Protein AF-A0A093Z0E6-F1 (afdb_monomer_lite)

Secondary structure (DSSP, 8-state):
-HHHHHHHHHHHHHHHHHHHHHH--S-HHHHHHHHHHHHHHHHHHHHHHTTS--GGGTTT-HHHHHHHHHHHHHHHHHHHHHHHHHHHS-----HHHHHHHHHHHHHHHHHHT-

Foldseek 3Di:
DVVVLVVVVVVVLVVVLVVLCVVCVDDPVVSVVVVVVSVVVVVVVVVVLVVQQDPVDPDPSVSNVVVSVVVVVVVVVCVVVVVVVCVVPPPPCDPVNVVVVVVVVVVVVVVVVD

Sequence (114 aa):
MLCFVASGIWSALPLILAWASKTIDLPAEKRAIAIAMINAVGNLSSVYGSQIWPTKSAPHYTLGWGITAGFLGAGACVAALMPVFIKLVPNKLTKAELALKERGERIVAEASAL

pLDDT: mean 72.59, std 8.09, range [52.78, 85.69]

Structure (mmCIF, N/CA/C/O backbone):
data_AF-A0A093Z0E6-F1
#
_entry.id   AF-A0A093Z0E6-F1
#
loop_
_atom_site.group_PDB
_atom_site.id
_atom_site.type_symbol
_atom_site.label_atom_id
_atom_site.label_alt_id
_atom_site.label_comp_id
_atom_site.label_asym_id
_atom_site.label_entity_id
_atom_site.label_seq_id
_atom_site.pdbx_PDB_ins_code
_atom_site.Cartn_x
_atom_site.Cartn_y
_atom_site.Cartn_z
_atom_site.occupancy
_atom_site.B_iso_or_equiv
_atom_site.auth_seq_id
_atom_site.auth_comp_id
_atom_site.auth_asym_id
_atom_site.auth_atom_id
_atom_site.pdbx_PDB_model_num
ATOM 1 N N . MET A 1 1 ? 2.902 3.934 -25.183 1.00 60.00 1 MET A N 1
ATOM 2 C CA . MET A 1 1 ? 2.868 2.996 -24.034 1.00 60.00 1 MET A CA 1
ATOM 3 C C . MET A 1 1 ? 3.356 3.626 -22.735 1.00 60.00 1 MET A C 1
ATOM 5 O O . MET A 1 1 ? 2.652 3.492 -21.745 1.00 60.00 1 MET A O 1
ATOM 9 N N . LEU A 1 2 ? 4.474 4.367 -22.734 1.00 68.81 2 LEU A N 1
ATOM 10 C CA . LEU A 1 2 ? 4.982 5.088 -21.551 1.00 68.81 2 LEU A CA 1
ATOM 11 C C . LEU A 1 2 ? 3.918 5.930 -20.824 1.00 68.81 2 LEU A C 1
ATOM 13 O O . LEU A 1 2 ? 3.813 5.835 -19.608 1.00 68.81 2 LEU A O 1
ATOM 17 N N . CYS A 1 3 ? 3.080 6.677 -21.553 1.00 74.62 3 CYS A N 1
ATOM 18 C CA . CYS A 1 3 ? 2.055 7.531 -20.941 1.00 74.62 3 CYS A CA 1
ATOM 19 C C . CYS A 1 3 ? 1.003 6.746 -20.141 1.00 74.62 3 CYS A C 1
ATOM 21 O O . CYS A 1 3 ? 0.639 7.175 -19.056 1.00 74.62 3 CYS A O 1
ATOM 23 N N . PHE A 1 4 ? 0.557 5.587 -20.643 1.00 73.44 4 PHE A N 1
ATOM 24 C CA . PHE A 1 4 ? -0.440 4.747 -19.963 1.00 73.44 4 PHE A CA 1
ATOM 25 C C . PHE A 1 4 ? 0.127 4.068 -18.716 1.00 73.44 4 PHE A C 1
ATOM 27 O O . PHE A 1 4 ? -0.556 3.941 -17.702 1.00 73.44 4 PHE A O 1
ATOM 34 N N . VAL A 1 5 ? 1.392 3.646 -18.781 1.00 73.31 5 VAL A N 1
ATOM 35 C CA . VAL A 1 5 ? 2.081 3.041 -17.637 1.00 73.31 5 VAL A CA 1
ATOM 36 C C . VAL A 1 5 ? 2.360 4.102 -16.571 1.00 73.31 5 VAL A C 1
ATOM 38 O O . VAL A 1 5 ? 2.090 3.865 -15.398 1.00 73.31 5 VAL A O 1
ATOM 41 N N . ALA A 1 6 ? 2.797 5.300 -16.971 1.00 75.38 6 ALA A N 1
ATOM 42 C CA . ALA A 1 6 ? 2.988 6.420 -16.056 1.00 75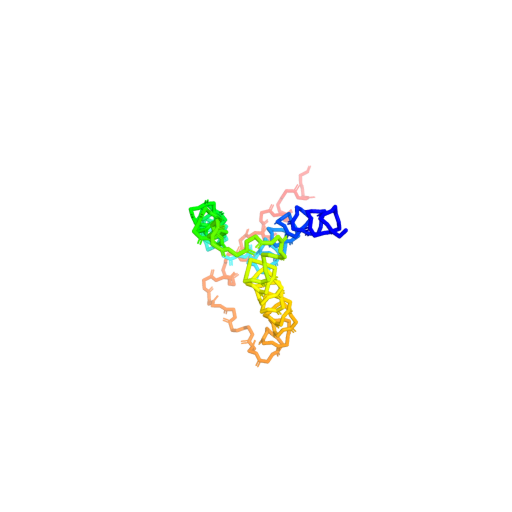.38 6 ALA A CA 1
ATOM 43 C C . ALA A 1 6 ? 1.670 6.827 -15.382 1.00 75.38 6 ALA A C 1
ATOM 45 O O . ALA A 1 6 ? 1.613 6.889 -14.156 1.00 75.38 6 ALA A O 1
ATOM 46 N N . SER A 1 7 ? 0.591 7.034 -16.147 1.00 80.38 7 SER A N 1
ATOM 47 C CA . SER A 1 7 ? -0.710 7.389 -15.570 1.00 80.38 7 SER A CA 1
ATOM 48 C C . SER A 1 7 ? -1.229 6.312 -14.614 1.00 80.38 7 SER A C 1
ATOM 50 O O . SER A 1 7 ? -1.696 6.639 -13.528 1.00 80.38 7 SER A O 1
ATOM 52 N N . GLY A 1 8 ? -1.093 5.029 -14.973 1.00 76.44 8 GLY A N 1
ATOM 53 C CA . GLY A 1 8 ? -1.528 3.915 -14.128 1.00 76.44 8 GLY A CA 1
ATOM 54 C C . GLY A 1 8 ? -0.780 3.842 -12.793 1.00 76.44 8 GLY A C 1
ATOM 55 O O . GLY A 1 8 ? -1.405 3.663 -11.749 1.00 76.44 8 GLY A O 1
ATOM 56 N N . ILE A 1 9 ? 0.541 4.040 -12.806 1.00 75.75 9 ILE A N 1
ATOM 57 C CA . ILE A 1 9 ? 1.366 4.025 -11.588 1.00 75.75 9 ILE A CA 1
ATOM 58 C C . ILE A 1 9 ? 1.006 5.201 -10.670 1.00 75.75 9 ILE A C 1
ATOM 60 O O . ILE A 1 9 ? 0.816 5.009 -9.468 1.00 75.75 9 ILE A O 1
ATOM 64 N N . TRP A 1 10 ? 0.856 6.406 -11.227 1.00 79.44 10 TRP A N 1
ATOM 65 C CA . TRP A 1 10 ? 0.531 7.598 -10.438 1.00 79.44 10 TRP A CA 1
ATOM 66 C C . TRP A 1 10 ? -0.880 7.552 -9.838 1.00 79.44 10 TRP A C 1
ATOM 68 O O . TRP A 1 10 ? -1.084 8.046 -8.731 1.00 79.44 10 TRP A O 1
ATOM 78 N N . SER A 1 11 ? -1.841 6.910 -10.507 1.00 80.44 11 SER A N 1
ATOM 79 C CA . SER A 1 11 ? -3.187 6.699 -9.956 1.00 80.44 11 SER A CA 1
ATOM 80 C C . SER A 1 11 ? -3.255 5.588 -8.899 1.00 80.44 11 SER A C 1
ATOM 82 O O . SER A 1 11 ? -4.131 5.625 -8.035 1.00 80.44 11 SER A O 1
ATOM 84 N N . ALA A 1 12 ? -2.342 4.612 -8.924 1.00 77.75 12 ALA A N 1
ATOM 85 C CA . ALA A 1 12 ? -2.349 3.493 -7.979 1.00 77.75 12 ALA A CA 1
ATOM 86 C C . ALA A 1 12 ? -1.958 3.907 -6.548 1.00 77.75 12 ALA A C 1
ATOM 88 O O . ALA A 1 12 ? -2.496 3.367 -5.581 1.00 77.75 12 ALA A O 1
ATOM 89 N N . LEU A 1 13 ? -1.063 4.888 -6.404 1.00 79.19 13 LEU A N 1
ATOM 90 C CA . LEU A 1 13 ? -0.587 5.401 -5.113 1.00 79.19 13 LEU A CA 1
ATOM 91 C C . LEU A 1 13 ? -1.722 5.910 -4.196 1.00 79.19 13 LEU A C 1
ATOM 93 O O . LEU A 1 13 ? -1.875 5.376 -3.093 1.00 79.19 13 LEU A O 1
ATOM 97 N N . PRO A 1 14 ? -2.555 6.890 -4.610 1.00 82.06 14 PRO A N 1
ATOM 98 C CA . PRO A 1 14 ? -3.657 7.364 -3.774 1.00 82.06 14 PRO A CA 1
ATOM 99 C C . PRO A 1 14 ? -4.728 6.288 -3.560 1.00 82.06 14 PRO A C 1
ATOM 101 O O . PRO A 1 14 ? -5.338 6.241 -2.491 1.00 82.06 14 PRO A O 1
ATOM 104 N N . LEU A 1 15 ? -4.932 5.392 -4.533 1.00 83.31 15 LEU A N 1
ATOM 105 C CA . LEU A 1 15 ? -5.899 4.301 -4.421 1.00 83.31 15 LEU A CA 1
ATOM 106 C C . LEU A 1 15 ? -5.525 3.327 -3.294 1.00 83.31 15 LEU A C 1
ATOM 108 O O . LEU A 1 15 ? -6.379 2.966 -2.484 1.00 83.31 15 LEU A O 1
ATOM 112 N N . ILE A 1 16 ? -4.248 2.946 -3.200 1.00 78.62 16 ILE A N 1
ATOM 113 C CA . ILE A 1 16 ? -3.751 2.058 -2.142 1.00 78.62 16 ILE A CA 1
ATOM 114 C C . ILE A 1 16 ? -3.802 2.727 -0.767 1.00 78.62 16 ILE A C 1
ATOM 116 O O . ILE A 1 16 ? -4.157 2.070 0.209 1.00 78.62 16 ILE A O 1
ATOM 120 N N . LEU A 1 17 ? -3.522 4.030 -0.679 1.00 79.00 17 LEU A N 1
ATOM 121 C CA . LEU A 1 17 ? -3.618 4.780 0.578 1.00 79.00 17 LEU A CA 1
ATOM 122 C C . LEU A 1 17 ? -5.068 4.891 1.069 1.00 79.00 17 LEU A C 1
ATOM 124 O O . LEU A 1 17 ? -5.340 4.692 2.258 1.00 79.00 17 LEU A O 1
ATOM 128 N N . ALA A 1 18 ? -6.008 5.157 0.158 1.00 82.50 18 ALA A N 1
ATOM 129 C CA . ALA A 1 18 ? -7.433 5.185 0.470 1.00 82.50 18 ALA A CA 1
ATOM 130 C C . ALA A 1 18 ? -7.936 3.802 0.912 1.00 82.50 18 ALA A C 1
ATOM 132 O O . ALA A 1 18 ? -8.663 3.684 1.901 1.00 82.50 18 ALA A O 1
ATOM 133 N N . TRP A 1 19 ? -7.504 2.745 0.222 1.00 78.88 19 TRP A N 1
ATOM 134 C CA . TRP A 1 19 ? -7.863 1.370 0.555 1.00 78.88 19 TRP A CA 1
ATOM 135 C C . TRP A 1 19 ? -7.259 0.905 1.892 1.00 78.88 19 TRP A C 1
ATOM 137 O O . TRP A 1 19 ? -7.967 0.312 2.709 1.00 78.88 19 TRP A O 1
ATOM 147 N N . ALA A 1 20 ? -5.995 1.229 2.174 1.00 75.62 20 ALA A N 1
ATOM 148 C CA . ALA A 1 20 ? -5.353 0.930 3.455 1.00 75.62 20 ALA A CA 1
ATOM 149 C C . ALA A 1 20 ? -6.055 1.647 4.621 1.00 75.62 20 ALA A C 1
ATOM 151 O O . ALA A 1 20 ? -6.278 1.048 5.672 1.00 75.62 20 ALA A O 1
ATOM 152 N N . SER A 1 21 ? -6.484 2.896 4.404 1.00 74.12 21 SER A N 1
ATOM 153 C CA . SER A 1 21 ? -7.250 3.665 5.393 1.00 74.12 21 SER A CA 1
ATOM 154 C C . SER A 1 21 ? -8.640 3.080 5.662 1.00 74.12 21 SER A C 1
ATOM 156 O O . SER A 1 21 ? -9.107 3.150 6.791 1.00 74.12 21 SER A O 1
ATOM 158 N N . LYS A 1 22 ? -9.289 2.494 4.645 1.00 73.62 22 LYS A N 1
ATOM 159 C CA . LYS A 1 22 ? -10.581 1.789 4.769 1.00 73.62 22 LYS A CA 1
ATOM 160 C C . LYS A 1 22 ? -10.449 0.418 5.440 1.00 73.62 22 LYS A C 1
ATOM 162 O O . LYS A 1 22 ? -11.375 -0.027 6.104 1.00 73.62 22 LYS A O 1
ATOM 167 N N . THR A 1 23 ? -9.338 -0.276 5.206 1.00 71.75 23 THR A N 1
ATOM 168 C CA . THR A 1 23 ? -9.131 -1.651 5.687 1.00 71.75 23 THR A CA 1
ATOM 169 C C . THR A 1 23 ? -8.698 -1.679 7.153 1.00 71.75 23 THR A C 1
ATOM 171 O O . THR A 1 23 ? -9.023 -2.622 7.869 1.00 71.75 23 THR A O 1
ATOM 174 N N . ILE A 1 24 ? -7.999 -0.639 7.617 1.00 68.75 24 ILE A N 1
ATOM 175 C CA . ILE A 1 24 ? -7.559 -0.494 9.008 1.00 68.75 24 ILE A CA 1
ATOM 176 C C . ILE A 1 24 ? -8.316 0.682 9.627 1.00 68.75 24 ILE A C 1
ATOM 178 O O . ILE A 1 24 ? -7.817 1.806 9.683 1.00 68.75 24 ILE A O 1
ATOM 182 N N . ASP A 1 25 ? -9.552 0.415 10.045 1.00 62.03 25 ASP A N 1
ATOM 183 C CA . ASP A 1 25 ? -10.443 1.433 10.611 1.00 62.03 25 ASP A CA 1
ATOM 184 C C . ASP A 1 25 ? -10.060 1.768 12.070 1.00 62.03 25 ASP A C 1
ATOM 186 O O . ASP A 1 25 ? -10.005 2.936 12.451 1.00 62.03 25 ASP A O 1
ATOM 190 N N . LEU A 1 26 ? -9.660 0.755 12.853 1.00 58.59 26 LEU A N 1
ATOM 191 C CA . LEU A 1 26 ? -9.252 0.839 14.263 1.00 58.59 26 LEU A CA 1
ATOM 192 C C . LEU A 1 26 ? -7.999 -0.022 14.517 1.00 58.59 26 LEU A C 1
ATOM 194 O O . LEU A 1 26 ? -7.857 -1.061 13.873 1.00 58.59 26 LEU A O 1
ATOM 198 N N . PRO A 1 27 ? -7.119 0.295 15.490 1.00 67.38 27 PRO A N 1
ATOM 199 C CA . PRO A 1 27 ? -6.769 1.564 16.133 1.00 67.38 27 PRO A CA 1
ATOM 200 C C . PRO A 1 27 ? -5.971 2.497 15.201 1.00 67.38 27 PRO A C 1
ATOM 202 O O . PRO A 1 27 ? -5.323 2.045 14.250 1.00 67.38 27 PRO A O 1
ATOM 205 N N . ALA A 1 28 ? -5.944 3.797 15.514 1.00 69.75 28 ALA A N 1
ATOM 206 C CA . ALA A 1 28 ? -5.210 4.800 14.736 1.00 69.75 28 ALA A CA 1
ATOM 207 C C . ALA A 1 28 ? -3.702 4.500 14.647 1.00 69.75 28 ALA A C 1
ATOM 209 O O . ALA A 1 28 ? -3.085 4.772 13.615 1.00 69.75 28 ALA A O 1
ATOM 210 N N . GLU A 1 29 ? -3.122 3.881 15.680 1.00 74.12 29 GLU A N 1
ATOM 211 C CA . GLU A 1 29 ? -1.715 3.484 15.702 1.00 74.12 29 GLU A CA 1
ATOM 212 C C . GLU A 1 29 ? -1.415 2.420 14.639 1.00 74.12 29 GLU A C 1
ATOM 214 O O . GLU A 1 29 ? -0.431 2.534 13.906 1.00 74.12 29 GLU A O 1
ATOM 219 N N . LYS A 1 30 ? -2.290 1.415 14.479 1.00 70.94 30 LYS A N 1
ATOM 220 C CA . LYS A 1 30 ? -2.111 0.373 13.452 1.00 70.94 30 LYS A CA 1
ATOM 221 C C . LYS A 1 30 ? -2.224 0.956 12.048 1.00 70.94 30 LYS A C 1
ATOM 223 O O . LYS A 1 30 ? -1.432 0.600 11.174 1.00 70.94 30 LYS A O 1
ATOM 228 N N . ARG A 1 31 ? -3.162 1.886 11.837 1.00 80.06 31 ARG A N 1
ATOM 229 C CA . ARG A 1 31 ? -3.309 2.588 10.556 1.00 80.06 31 ARG A CA 1
ATOM 230 C C . ARG A 1 31 ? -2.072 3.426 10.237 1.00 80.06 31 ARG A C 1
ATOM 232 O O . ARG A 1 31 ? -1.578 3.369 9.114 1.00 80.06 31 ARG A O 1
ATOM 239 N N . ALA A 1 32 ? -1.546 4.163 11.215 1.00 80.12 32 ALA A N 1
ATOM 240 C CA . ALA A 1 32 ? -0.346 4.978 11.041 1.00 80.12 32 ALA A CA 1
ATOM 241 C C . ALA A 1 32 ? 0.872 4.124 10.658 1.00 80.12 32 ALA A C 1
ATOM 243 O O . ALA A 1 32 ? 1.573 4.459 9.703 1.00 80.12 32 ALA A O 1
ATOM 244 N N . ILE A 1 33 ? 1.081 2.988 11.333 1.00 82.44 33 ILE A N 1
ATOM 245 C CA . ILE A 1 33 ? 2.176 2.056 11.019 1.00 82.44 33 ILE A CA 1
ATOM 246 C C . ILE A 1 33 ? 2.017 1.485 9.603 1.00 82.44 33 ILE A C 1
ATOM 248 O O . ILE A 1 33 ? 2.985 1.448 8.844 1.00 82.44 33 ILE A O 1
ATOM 252 N N . ALA A 1 34 ? 0.805 1.093 9.207 1.00 81.75 34 ALA A N 1
ATOM 253 C CA . ALA A 1 34 ? 0.553 0.590 7.858 1.00 81.75 34 ALA A CA 1
ATOM 254 C C . ALA A 1 34 ? 0.831 1.648 6.776 1.00 81.75 34 ALA A C 1
ATOM 256 O O . ALA A 1 34 ? 1.488 1.354 5.777 1.00 81.75 34 ALA A O 1
ATOM 257 N N . ILE A 1 35 ? 0.397 2.894 6.988 1.00 83.56 35 ILE A N 1
ATOM 258 C CA . ILE A 1 35 ? 0.673 4.004 6.065 1.00 83.56 35 ILE A CA 1
ATOM 259 C C . ILE A 1 35 ? 2.176 4.310 6.010 1.00 83.56 35 ILE A C 1
ATOM 261 O O . ILE A 1 35 ? 2.710 4.549 4.924 1.00 83.56 35 ILE A O 1
ATOM 265 N N . ALA A 1 36 ? 2.881 4.268 7.143 1.00 85.12 36 ALA A N 1
ATOM 266 C CA . ALA A 1 36 ? 4.330 4.450 7.186 1.00 85.12 36 ALA A CA 1
ATOM 267 C C . ALA A 1 36 ? 5.064 3.364 6.381 1.00 85.12 36 ALA A C 1
ATOM 269 O O . ALA A 1 36 ? 5.951 3.684 5.592 1.00 85.12 36 ALA A O 1
ATOM 270 N N .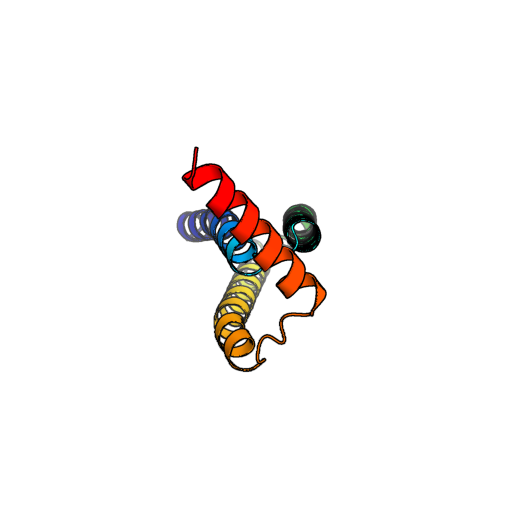 MET A 1 37 ? 4.643 2.100 6.500 1.00 84.25 37 MET A N 1
ATOM 271 C CA . MET A 1 37 ? 5.194 0.987 5.717 1.00 84.25 37 MET A CA 1
ATOM 272 C C . MET A 1 37 ? 4.963 1.169 4.211 1.00 84.25 37 MET A C 1
ATOM 274 O O . MET A 1 37 ? 5.889 0.975 3.424 1.00 84.25 37 MET A O 1
ATOM 278 N N . ILE A 1 38 ? 3.764 1.601 3.800 1.00 83.88 38 ILE A N 1
ATOM 279 C CA . ILE A 1 38 ? 3.458 1.895 2.388 1.00 83.88 38 ILE A CA 1
ATOM 280 C C . ILE A 1 38 ? 4.390 2.992 1.855 1.00 83.88 38 ILE A C 1
ATOM 282 O O . ILE A 1 38 ? 4.962 2.850 0.774 1.00 83.88 38 ILE A O 1
ATOM 286 N N . ASN A 1 39 ? 4.595 4.060 2.629 1.00 85.69 39 ASN A N 1
ATOM 287 C CA . ASN A 1 39 ? 5.498 5.145 2.246 1.00 85.69 39 ASN A CA 1
ATOM 288 C C . ASN A 1 39 ? 6.968 4.701 2.202 1.00 85.69 39 ASN A C 1
ATOM 290 O O . ASN A 1 39 ? 7.704 5.119 1.308 1.00 85.69 39 ASN A O 1
ATOM 294 N N . ALA A 1 40 ? 7.404 3.836 3.120 1.00 85.62 40 ALA A N 1
ATOM 295 C CA . ALA A 1 40 ? 8.760 3.291 3.117 1.00 85.62 40 ALA A CA 1
ATOM 296 C C . ALA A 1 40 ? 9.036 2.474 1.843 1.00 85.62 40 ALA A C 1
ATOM 298 O O . ALA A 1 40 ? 10.048 2.694 1.176 1.00 85.62 40 ALA A O 1
ATOM 299 N N . VAL A 1 41 ? 8.105 1.597 1.450 1.00 82.62 41 VAL A N 1
ATOM 300 C CA . VAL A 1 41 ? 8.203 0.824 0.198 1.00 82.62 41 VAL A CA 1
ATOM 301 C C . VAL A 1 41 ? 8.165 1.744 -1.027 1.00 82.62 41 VAL A C 1
ATOM 303 O O . VAL A 1 41 ? 8.943 1.550 -1.963 1.00 82.62 41 VAL A O 1
ATOM 306 N N . GLY A 1 42 ? 7.324 2.783 -1.005 1.00 80.06 42 GLY A N 1
ATOM 307 C CA . GLY A 1 42 ? 7.260 3.789 -2.069 1.00 80.06 42 GLY A CA 1
ATOM 308 C C . GLY A 1 42 ? 8.599 4.494 -2.303 1.00 80.06 42 GLY A C 1
ATOM 309 O O . GLY A 1 42 ? 9.051 4.599 -3.442 1.00 80.06 42 GLY A O 1
ATOM 310 N N . ASN A 1 43 ? 9.287 4.897 -1.232 1.00 82.62 43 ASN A N 1
ATOM 311 C CA . ASN A 1 43 ? 10.613 5.513 -1.339 1.00 82.62 43 ASN A CA 1
ATOM 312 C C . ASN A 1 43 ? 11.695 4.508 -1.777 1.00 82.62 43 ASN A C 1
ATOM 314 O O . ASN A 1 43 ? 12.592 4.860 -2.545 1.00 82.62 43 ASN A O 1
ATOM 318 N N . LEU A 1 44 ? 11.590 3.240 -1.366 1.00 78.25 44 LEU A N 1
ATOM 319 C CA . LEU A 1 44 ? 12.532 2.183 -1.753 1.00 78.25 44 LEU A CA 1
ATOM 320 C C . LEU A 1 44 ? 12.489 1.877 -3.262 1.00 78.25 44 LEU A C 1
ATOM 322 O O . LEU A 1 44 ? 13.524 1.584 -3.869 1.00 78.25 44 LEU A O 1
ATOM 326 N N . SER A 1 45 ? 11.320 2.033 -3.895 1.00 75.69 45 SER A N 1
ATOM 327 C CA . SER A 1 45 ? 11.166 1.922 -5.352 1.00 75.69 45 SER A CA 1
ATOM 328 C C . SER A 1 45 ? 12.041 2.919 -6.119 1.00 75.69 45 SER A C 1
ATOM 330 O O . SER A 1 45 ? 12.500 2.606 -7.218 1.00 75.69 45 SER A O 1
ATOM 332 N N . SER A 1 46 ? 12.295 4.107 -5.559 1.00 73.31 46 SER A N 1
ATOM 333 C CA . SER A 1 46 ? 13.116 5.129 -6.219 1.00 73.31 46 SER A CA 1
ATOM 334 C C . SER A 1 46 ? 14.587 4.717 -6.319 1.00 73.31 46 SER A C 1
ATOM 336 O O . SER A 1 46 ? 15.266 5.092 -7.273 1.00 73.31 46 SER A O 1
ATOM 338 N N . VAL A 1 47 ? 15.080 3.920 -5.366 1.00 76.31 47 VAL A N 1
ATOM 339 C CA . VAL A 1 47 ? 16.460 3.410 -5.363 1.00 76.31 47 VAL A CA 1
ATOM 340 C C . VAL A 1 47 ? 16.618 2.316 -6.422 1.00 76.31 47 VAL A C 1
ATOM 342 O O . VAL A 1 47 ? 17.529 2.369 -7.252 1.00 76.31 47 VAL A O 1
ATOM 345 N N . TYR A 1 48 ? 15.677 1.368 -6.453 1.00 68.25 48 TYR A N 1
ATOM 346 C CA . TYR A 1 48 ? 15.669 0.259 -7.412 1.00 68.25 48 TYR A CA 1
ATOM 347 C C . TYR A 1 48 ? 15.458 0.709 -8.861 1.00 68.25 48 TYR A C 1
ATOM 349 O O . TYR A 1 48 ? 16.004 0.087 -9.773 1.00 68.25 48 TYR A O 1
ATOM 357 N N . GLY A 1 49 ? 14.733 1.809 -9.089 1.00 68.38 49 GLY A N 1
ATOM 358 C CA . GLY A 1 49 ? 14.474 2.338 -10.430 1.00 68.38 49 GLY A CA 1
ATOM 359 C C . GLY A 1 49 ? 15.746 2.589 -11.247 1.00 68.38 49 GLY A C 1
ATOM 360 O O . GLY A 1 49 ? 15.754 2.341 -12.448 1.00 68.38 49 GLY A O 1
ATOM 361 N N . SER A 1 50 ? 16.841 2.997 -10.598 1.00 67.81 50 SER A N 1
ATOM 362 C CA . SER A 1 50 ? 18.128 3.263 -11.261 1.00 67.81 50 SER A CA 1
ATOM 363 C C . SER A 1 50 ? 18.884 2.001 -11.707 1.00 67.81 50 SER A C 1
ATOM 365 O O . SER A 1 50 ? 19.628 2.043 -12.682 1.00 67.81 50 SER A O 1
ATOM 367 N N . GLN A 1 51 ? 18.671 0.867 -11.033 1.00 66.00 51 GLN A N 1
ATOM 368 C CA . GLN A 1 51 ? 19.361 -0.405 -11.299 1.00 66.00 51 GLN A CA 1
ATOM 369 C C . GLN A 1 51 ? 18.649 -1.245 -12.376 1.00 66.00 51 GLN A C 1
ATOM 371 O O . GLN A 1 51 ? 19.246 -2.137 -12.974 1.00 66.00 51 GLN A O 1
ATOM 376 N N . ILE A 1 52 ? 17.369 -0.960 -12.634 1.00 64.81 52 ILE A N 1
ATOM 377 C CA . ILE A 1 52 ? 16.500 -1.744 -13.527 1.00 64.81 52 ILE A CA 1
ATOM 378 C C . ILE A 1 52 ? 16.764 -1.463 -15.022 1.00 64.81 52 ILE A C 1
ATOM 380 O O . ILE A 1 52 ? 16.383 -2.271 -15.872 1.00 64.81 52 ILE A O 1
ATOM 384 N N . TRP A 1 53 ? 17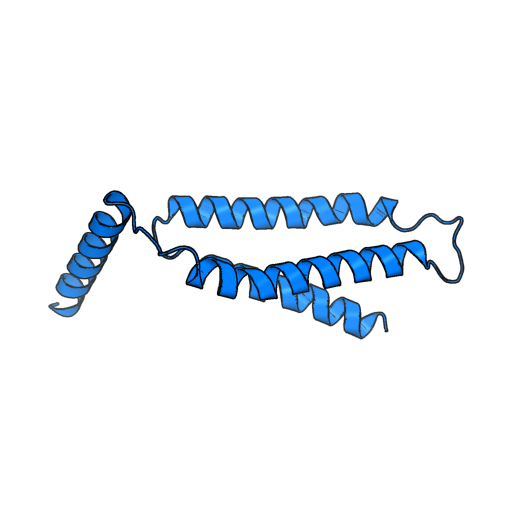.463 -0.372 -15.365 1.00 62.91 53 TRP A N 1
ATOM 385 C CA . TRP A 1 53 ? 17.738 0.031 -16.755 1.00 62.91 53 TRP A CA 1
ATOM 386 C C . TRP A 1 53 ? 19.233 -0.030 -17.114 1.00 62.91 53 TRP A C 1
ATOM 388 O O . TRP A 1 53 ? 19.860 1.008 -17.326 1.00 62.91 53 TRP A O 1
ATOM 398 N N . PRO A 1 54 ? 19.845 -1.224 -17.222 1.00 62.91 54 PRO A N 1
ATOM 399 C CA . PRO A 1 54 ? 21.231 -1.324 -17.656 1.00 62.91 54 PRO A CA 1
ATOM 400 C C . PRO A 1 54 ? 21.377 -0.861 -19.114 1.00 62.91 54 PRO A C 1
ATOM 402 O O . PRO A 1 54 ? 20.725 -1.390 -20.020 1.00 62.91 54 PRO A O 1
ATOM 405 N N . THR A 1 55 ? 22.308 0.068 -19.358 1.00 59.56 55 THR A N 1
ATOM 406 C CA . THR A 1 55 ? 22.640 0.647 -20.679 1.00 59.56 55 THR A CA 1
ATOM 407 C C . THR A 1 55 ? 23.015 -0.411 -21.728 1.00 59.56 55 THR A C 1
ATOM 409 O O . THR A 1 55 ? 22.928 -0.167 -22.927 1.00 59.56 55 THR A O 1
ATOM 412 N N . LYS A 1 56 ? 23.378 -1.623 -21.282 1.00 59.28 56 LYS A N 1
ATOM 413 C CA . LYS A 1 56 ? 23.673 -2.795 -22.123 1.00 59.28 56 LYS A CA 1
ATOM 414 C C . LYS A 1 56 ? 22.473 -3.341 -22.917 1.00 59.28 56 LYS A C 1
ATOM 416 O O . LYS A 1 56 ? 22.694 -4.147 -23.811 1.00 59.28 56 LYS A O 1
ATOM 421 N N . SER A 1 57 ? 21.236 -2.943 -22.596 1.00 54.84 57 SER A N 1
ATOM 422 C CA . SER A 1 57 ? 19.999 -3.516 -23.174 1.00 54.84 57 SER A CA 1
ATOM 423 C C . SER A 1 57 ? 19.256 -2.578 -24.143 1.00 54.84 57 SER A C 1
ATOM 425 O O . SER A 1 57 ? 18.074 -2.786 -24.436 1.00 54.84 57 SER A O 1
ATOM 427 N N . ALA A 1 58 ? 19.920 -1.530 -24.634 1.00 52.78 58 ALA A N 1
ATOM 428 C CA . ALA A 1 58 ? 19.371 -0.656 -25.669 1.00 52.78 58 ALA A CA 1
ATOM 429 C C . ALA A 1 58 ? 19.192 -1.427 -27.000 1.00 52.78 58 ALA A C 1
ATOM 431 O O . ALA A 1 58 ? 20.043 -2.257 -27.322 1.00 52.78 58 ALA A O 1
ATOM 432 N N . PRO A 1 59 ? 18.123 -1.188 -27.793 1.00 59.41 59 PRO A N 1
ATOM 433 C CA . PRO A 1 59 ? 17.123 -0.115 -27.686 1.00 59.41 59 PRO A CA 1
ATOM 434 C C . PRO A 1 59 ? 15.770 -0.541 -27.081 1.00 59.41 59 PRO A C 1
ATOM 436 O O . PRO A 1 59 ? 14.923 0.311 -26.831 1.00 59.41 59 PRO A O 1
ATOM 439 N N . HIS A 1 60 ? 15.544 -1.837 -26.839 1.00 61.44 60 HIS A N 1
ATOM 440 C CA . HIS A 1 60 ? 14.227 -2.346 -26.431 1.00 61.44 60 HIS A CA 1
ATOM 441 C C . HIS A 1 60 ? 14.030 -2.444 -24.911 1.00 61.44 60 HIS A C 1
ATOM 443 O O . HIS A 1 60 ? 12.886 -2.557 -24.475 1.00 61.44 60 HIS A O 1
ATOM 449 N N . TYR A 1 61 ? 15.103 -2.390 -24.106 1.00 63.78 61 TYR A N 1
ATOM 450 C CA . TYR A 1 61 ? 15.054 -2.398 -22.635 1.00 63.78 61 TYR A CA 1
ATOM 451 C C . TYR A 1 61 ? 14.027 -3.393 -22.044 1.00 63.78 61 TYR A C 1
ATOM 453 O O . TYR A 1 61 ? 13.282 -3.087 -21.112 1.00 63.78 61 TYR A O 1
ATOM 461 N N . THR A 1 62 ? 13.965 -4.599 -22.611 1.00 63.50 62 THR A N 1
ATOM 462 C CA . THR A 1 62 ? 12.941 -5.617 -22.315 1.00 63.50 62 THR A CA 1
ATOM 463 C C . THR A 1 62 ? 12.930 -6.036 -20.848 1.00 63.50 62 THR A C 1
ATOM 465 O O . THR A 1 62 ? 11.867 -6.314 -20.299 1.00 63.50 62 THR A O 1
ATOM 468 N N . LEU A 1 63 ? 14.094 -6.012 -20.191 1.00 66.44 63 LEU A N 1
ATOM 469 C CA . LEU A 1 63 ? 14.232 -6.314 -18.768 1.00 66.44 63 LEU A CA 1
ATOM 470 C C . LEU A 1 63 ? 13.472 -5.307 -17.887 1.00 66.44 63 LEU A C 1
ATOM 472 O O . LEU A 1 63 ? 12.737 -5.708 -16.989 1.00 66.44 63 LEU A O 1
ATOM 476 N N . GLY A 1 64 ? 13.588 -4.007 -18.178 1.00 68.38 64 GLY A N 1
ATOM 477 C CA . GLY A 1 64 ? 12.933 -2.954 -17.397 1.00 68.38 64 GLY A CA 1
ATOM 478 C C . GLY A 1 64 ? 11.413 -2.977 -17.546 1.00 68.38 64 GLY A C 1
ATOM 479 O O . GLY A 1 64 ? 10.675 -2.895 -16.559 1.00 68.38 64 GLY A O 1
ATOM 480 N N . TRP A 1 65 ? 10.935 -3.193 -18.772 1.00 69.56 65 TRP A N 1
ATOM 481 C CA . TRP A 1 65 ? 9.509 -3.364 -19.050 1.00 69.56 65 TRP A CA 1
ATOM 482 C C . TRP A 1 65 ? 8.939 -4.653 -18.446 1.00 69.56 65 TRP A C 1
ATOM 484 O O . TRP A 1 65 ? 7.837 -4.624 -17.899 1.00 69.56 65 TRP A O 1
ATOM 494 N N . GLY A 1 66 ? 9.694 -5.755 -18.473 1.00 72.94 66 GLY A N 1
ATOM 495 C CA . GLY A 1 66 ? 9.301 -7.031 -17.870 1.00 72.94 66 GLY A CA 1
ATOM 496 C C . GLY A 1 66 ? 9.202 -6.969 -16.346 1.00 72.94 66 GLY A C 1
ATOM 497 O O . GLY A 1 66 ? 8.221 -7.445 -15.779 1.00 72.94 66 GLY A O 1
ATOM 498 N N . ILE A 1 67 ? 10.159 -6.320 -15.677 1.00 72.12 67 ILE A N 1
ATOM 499 C CA . ILE A 1 67 ? 10.127 -6.126 -14.218 1.00 72.12 67 ILE A CA 1
ATOM 500 C C . ILE A 1 67 ? 8.952 -5.226 -13.825 1.00 72.12 67 ILE A C 1
ATOM 502 O O . ILE A 1 67 ? 8.225 -5.544 -12.887 1.00 72.12 67 ILE A O 1
ATOM 506 N N . THR A 1 68 ? 8.709 -4.148 -14.575 1.00 74.69 68 THR A N 1
ATOM 507 C CA . THR A 1 68 ? 7.574 -3.246 -14.318 1.00 74.69 68 THR A CA 1
ATOM 508 C C . THR A 1 68 ? 6.234 -3.967 -14.496 1.00 74.69 68 THR A C 1
ATOM 510 O O . THR A 1 68 ? 5.355 -3.856 -13.642 1.00 74.69 68 THR A O 1
ATOM 513 N N . ALA A 1 69 ? 6.082 -4.756 -15.566 1.00 75.19 69 ALA A N 1
ATOM 514 C CA . ALA A 1 69 ? 4.887 -5.566 -15.800 1.00 75.19 69 ALA A CA 1
ATOM 515 C C . ALA A 1 69 ? 4.715 -6.674 -14.746 1.00 75.19 69 ALA A C 1
ATOM 517 O O . ALA A 1 69 ? 3.596 -6.927 -14.307 1.00 75.19 69 ALA A O 1
ATOM 518 N N . GLY A 1 70 ? 5.811 -7.294 -14.297 1.00 78.62 70 GLY A N 1
ATOM 519 C CA . GLY A 1 70 ? 5.812 -8.296 -13.232 1.00 78.62 70 GLY A CA 1
ATOM 520 C C . GLY A 1 70 ? 5.400 -7.720 -11.878 1.00 78.62 70 GLY A C 1
ATOM 521 O O . GLY A 1 70 ? 4.556 -8.303 -11.205 1.00 78.62 70 GLY A O 1
ATOM 522 N N . PHE A 1 71 ? 5.917 -6.547 -11.503 1.00 76.44 71 PHE A N 1
ATOM 523 C CA . PHE A 1 71 ? 5.509 -5.847 -10.280 1.00 76.44 71 PHE A CA 1
ATOM 524 C C . PHE A 1 71 ? 4.052 -5.383 -10.337 1.00 76.44 71 PHE A C 1
ATOM 526 O O . PHE A 1 71 ? 3.321 -5.548 -9.360 1.00 76.44 71 PHE A O 1
ATOM 533 N N . LEU A 1 72 ? 3.608 -4.851 -11.480 1.00 76.19 72 LEU A N 1
ATOM 534 C CA . LEU A 1 72 ? 2.214 -4.451 -11.673 1.00 76.19 72 LEU A CA 1
ATOM 535 C C . LEU A 1 72 ? 1.276 -5.666 -11.613 1.00 76.19 72 LEU A C 1
ATOM 537 O O . LEU A 1 72 ? 0.243 -5.613 -10.951 1.00 76.19 72 LEU A O 1
ATOM 541 N N . GLY A 1 73 ? 1.656 -6.770 -12.259 1.00 77.69 73 GLY A N 1
ATOM 542 C CA . GLY A 1 73 ? 0.906 -8.024 -12.254 1.00 77.69 73 GLY A CA 1
ATOM 543 C C . GLY A 1 73 ? 0.842 -8.658 -10.867 1.00 77.69 73 GLY A C 1
ATOM 544 O O . GLY A 1 73 ? -0.238 -9.010 -10.404 1.00 77.69 73 GLY A O 1
ATOM 545 N N . ALA A 1 74 ? 1.969 -8.732 -10.156 1.00 78.00 74 ALA A N 1
ATOM 546 C CA . ALA A 1 74 ? 2.009 -9.214 -8.779 1.00 78.00 74 ALA A CA 1
ATOM 547 C C . ALA A 1 74 ? 1.164 -8.328 -7.848 1.00 78.00 74 ALA A C 1
ATOM 549 O O . ALA A 1 74 ? 0.383 -8.850 -7.054 1.00 78.00 74 ALA A O 1
ATOM 550 N N . GLY A 1 75 ? 1.252 -7.002 -7.994 1.00 75.38 75 GLY A N 1
ATOM 551 C CA . GLY A 1 75 ? 0.418 -6.049 -7.262 1.00 75.38 75 GLY A CA 1
ATOM 552 C C . GLY A 1 75 ? -1.076 -6.234 -7.542 1.00 75.38 75 GLY A C 1
ATOM 553 O O . GLY A 1 75 ? -1.873 -6.258 -6.606 1.00 75.38 75 GLY A O 1
ATOM 554 N N . ALA A 1 76 ? -1.458 -6.445 -8.804 1.00 77.50 76 ALA A N 1
ATOM 555 C CA . ALA A 1 76 ? -2.840 -6.721 -9.194 1.00 77.50 76 ALA A CA 1
ATOM 556 C C . ALA A 1 76 ? -3.352 -8.052 -8.618 1.00 77.50 76 ALA A C 1
ATOM 558 O O . ALA A 1 76 ? -4.465 -8.106 -8.095 1.00 77.50 76 ALA A O 1
ATOM 559 N N . CYS A 1 77 ? -2.533 -9.108 -8.639 1.00 77.94 77 CYS A N 1
ATOM 560 C CA . CYS A 1 77 ? -2.869 -10.394 -8.026 1.00 77.94 77 CYS A CA 1
ATOM 561 C C . CYS A 1 77 ? -3.063 -10.264 -6.513 1.00 77.94 77 CYS A C 1
ATOM 563 O O . CYS A 1 77 ? -4.045 -10.761 -5.970 1.00 77.94 77 CYS A O 1
ATOM 565 N N . VAL A 1 78 ? -2.163 -9.558 -5.828 1.00 76.69 78 VAL A N 1
ATOM 566 C CA . VAL A 1 78 ? -2.264 -9.314 -4.384 1.00 76.69 78 VAL A CA 1
ATOM 567 C C . VAL A 1 78 ? -3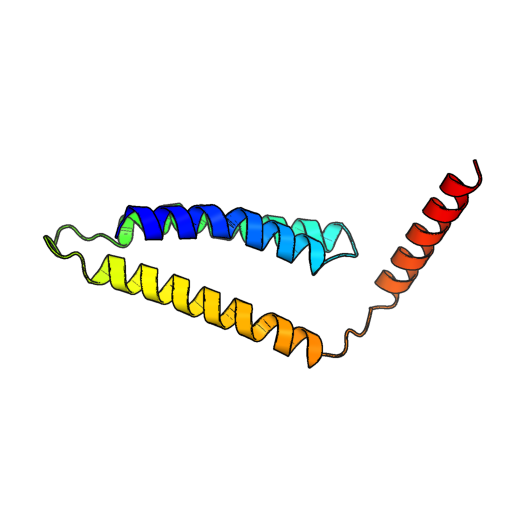.513 -8.487 -4.050 1.00 76.69 78 VAL A C 1
ATOM 569 O O . VAL A 1 78 ? -4.240 -8.832 -3.117 1.00 76.69 78 VAL A O 1
ATOM 572 N N . ALA A 1 79 ? -3.820 -7.456 -4.842 1.00 74.06 79 ALA A N 1
ATOM 573 C CA . ALA A 1 79 ? -5.032 -6.653 -4.690 1.00 74.06 79 ALA A CA 1
ATOM 574 C C . ALA A 1 79 ? -6.318 -7.459 -4.941 1.00 74.06 79 ALA A C 1
ATOM 576 O O . ALA A 1 79 ? -7.317 -7.229 -4.265 1.00 74.06 79 ALA A O 1
ATOM 577 N N . ALA A 1 80 ? -6.302 -8.421 -5.868 1.00 75.38 80 ALA A N 1
ATOM 578 C CA . ALA A 1 80 ? -7.431 -9.314 -6.128 1.00 75.38 80 ALA A CA 1
ATOM 579 C C . ALA A 1 80 ? -7.598 -10.389 -5.040 1.00 75.38 80 ALA A C 1
ATOM 581 O O . ALA A 1 80 ? -8.722 -10.753 -4.689 1.00 75.38 80 ALA A O 1
ATOM 582 N N . LEU A 1 81 ? -6.492 -10.879 -4.474 1.00 71.88 81 LEU A N 1
ATOM 583 C CA . LEU A 1 81 ? -6.497 -11.906 -3.433 1.00 71.88 81 LEU A CA 1
ATOM 584 C C . LEU A 1 81 ? -6.880 -11.348 -2.059 1.00 71.88 81 LEU A C 1
ATOM 586 O O . LEU A 1 81 ? -7.561 -12.035 -1.301 1.00 71.88 81 LEU A O 1
ATOM 590 N N . MET A 1 82 ? -6.509 -10.109 -1.728 1.00 68.88 82 MET A N 1
ATOM 591 C CA . MET A 1 82 ? -6.811 -9.511 -0.421 1.00 68.88 82 MET A CA 1
ATOM 592 C C . MET A 1 82 ? -8.303 -9.434 -0.042 1.00 68.88 82 MET A C 1
ATOM 594 O O . MET A 1 82 ? -8.627 -9.829 1.077 1.00 68.88 82 MET A O 1
ATOM 598 N N . PRO A 1 83 ? -9.250 -9.010 -0.902 1.00 67.81 83 PRO A N 1
ATOM 599 C CA . PRO A 1 83 ? -10.673 -9.020 -0.555 1.00 67.81 83 PRO A CA 1
ATOM 600 C C . PRO A 1 83 ? -11.227 -10.441 -0.373 1.00 67.81 83 PRO A C 1
ATOM 602 O O . PRO A 1 83 ? -12.179 -10.631 0.384 1.00 67.81 83 PRO A O 1
ATOM 605 N N . VAL A 1 84 ? -10.630 -11.445 -1.024 1.00 65.56 84 VAL A N 1
ATOM 606 C CA . VAL A 1 84 ? -10.967 -12.862 -0.816 1.00 65.56 84 VAL A CA 1
ATOM 607 C C . VAL A 1 84 ? -10.410 -13.345 0.525 1.00 65.56 84 VAL A C 1
ATOM 609 O O . VAL A 1 84 ? -11.125 -13.979 1.296 1.00 65.56 84 VAL A O 1
ATOM 612 N N . PHE A 1 85 ? -9.174 -12.969 0.855 1.00 64.75 85 PHE A N 1
ATOM 613 C CA . PHE A 1 85 ? -8.519 -13.321 2.115 1.00 64.75 85 PHE A CA 1
ATOM 614 C C . PHE A 1 85 ? -9.216 -12.700 3.334 1.00 64.75 85 PHE A C 1
ATOM 6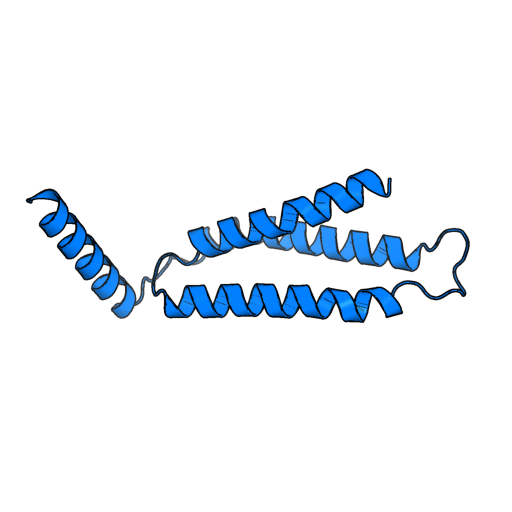16 O O . PHE A 1 85 ?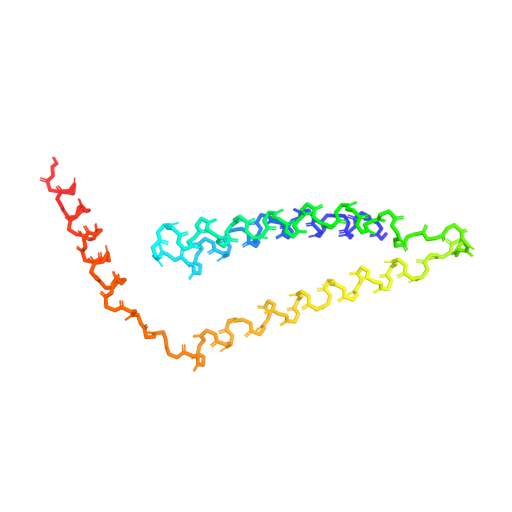 -9.428 -13.382 4.331 1.00 64.75 85 PHE A O 1
ATOM 623 N N . ILE A 1 86 ? -9.649 -11.440 3.236 1.00 64.19 86 ILE A N 1
ATOM 624 C CA . ILE A 1 86 ? -10.398 -10.741 4.295 1.00 64.19 86 ILE A CA 1
ATOM 625 C C . ILE A 1 86 ? -11.790 -11.362 4.505 1.00 64.19 86 ILE A C 1
ATOM 627 O O . ILE A 1 86 ? -12.297 -11.362 5.622 1.00 64.19 86 ILE A O 1
ATOM 631 N N . LYS A 1 87 ? -12.409 -11.924 3.458 1.00 62.31 87 LYS A N 1
ATOM 632 C CA . LYS A 1 87 ? -13.671 -12.676 3.589 1.00 62.31 87 LYS A CA 1
ATOM 633 C C . LYS A 1 87 ? -13.475 -14.075 4.181 1.00 62.31 87 LYS A C 1
ATOM 635 O O . LYS A 1 87 ? -14.385 -14.578 4.832 1.00 62.31 87 LYS A O 1
ATOM 640 N N . LEU A 1 88 ? -12.322 -14.702 3.942 1.00 60.28 88 LEU A N 1
ATOM 641 C CA . LEU A 1 88 ? -12.000 -16.050 4.423 1.00 60.28 88 LEU A CA 1
ATOM 642 C C . LEU A 1 88 ? -11.471 -16.069 5.859 1.00 60.28 88 LEU A C 1
ATOM 644 O O . LEU A 1 88 ? -11.704 -17.039 6.577 1.00 60.28 88 LEU A O 1
ATOM 648 N N . VAL A 1 89 ? -10.774 -15.018 6.291 1.00 63.38 89 VAL A N 1
ATOM 649 C CA . VAL A 1 89 ? -10.338 -14.864 7.679 1.00 63.38 89 VAL A CA 1
ATOM 650 C C . VAL A 1 89 ? -11.453 -14.140 8.433 1.00 63.38 89 VAL A C 1
ATOM 652 O O . VAL A 1 89 ? -11.599 -12.929 8.266 1.00 63.38 89 VAL A O 1
ATOM 655 N N . PRO A 1 90 ? -12.262 -14.833 9.260 1.00 58.06 90 PRO A N 1
ATOM 656 C CA . PRO A 1 90 ? -13.258 -14.158 10.074 1.00 58.06 90 PRO A CA 1
ATOM 657 C C . PRO A 1 90 ? -12.527 -13.157 10.961 1.00 58.06 90 PRO A C 1
ATOM 659 O O . PRO A 1 90 ? -11.675 -13.536 11.768 1.00 58.06 90 PRO A O 1
ATOM 662 N N . ASN A 1 91 ? -12.841 -11.878 10.763 1.00 57.88 91 ASN A N 1
ATOM 663 C CA . ASN A 1 91 ? -12.305 -10.766 11.527 1.00 57.88 91 ASN A CA 1
ATOM 664 C C . ASN A 1 91 ? -12.656 -10.979 13.005 1.00 57.88 91 ASN A C 1
ATOM 666 O O . ASN A 1 91 ? -13.727 -10.588 13.473 1.00 57.88 91 ASN A O 1
ATOM 670 N N . LYS A 1 92 ? -11.781 -11.663 13.749 1.00 55.28 92 LYS A N 1
ATOM 671 C CA . LYS A 1 92 ? -11.862 -11.721 15.204 1.00 55.28 92 LYS A CA 1
ATOM 672 C C . LYS A 1 92 ? -11.385 -10.372 15.700 1.00 55.28 92 LYS A C 1
ATOM 674 O O . LYS A 1 92 ? -10.212 -10.195 16.024 1.00 55.28 92 LYS A O 1
ATOM 679 N N . LEU A 1 93 ? -12.315 -9.421 15.705 1.00 57.12 93 LEU A N 1
ATOM 680 C CA . LEU A 1 93 ? -12.101 -8.107 16.274 1.00 57.12 93 LEU A CA 1
ATOM 681 C C . LEU A 1 93 ? -11.580 -8.322 17.697 1.00 57.12 93 LEU A C 1
ATOM 683 O O . LEU A 1 93 ? -12.235 -8.941 18.539 1.00 57.12 93 LEU A O 1
ATOM 687 N N . THR A 1 94 ? -10.332 -7.927 17.926 1.00 65.50 94 THR A N 1
ATOM 688 C CA . THR A 1 94 ? -9.684 -8.144 19.220 1.00 65.50 94 THR A CA 1
ATOM 689 C C . THR A 1 94 ? -10.459 -7.344 20.266 1.00 65.50 94 THR A C 1
ATOM 691 O O . THR A 1 94 ? -10.946 -6.261 19.960 1.00 65.50 94 THR A O 1
ATOM 694 N N . LYS A 1 95 ? -10.582 -7.834 21.509 1.00 61.16 95 LYS A N 1
ATOM 695 C CA . LYS A 1 95 ? -11.342 -7.143 22.576 1.00 61.16 95 LYS A CA 1
ATOM 696 C C . LYS A 1 95 ? -10.958 -5.659 22.736 1.00 61.16 95 LYS A C 1
ATOM 698 O O . LYS A 1 95 ? -11.814 -4.834 23.025 1.00 61.16 95 LYS A O 1
ATOM 703 N N . ALA A 1 96 ? -9.689 -5.325 22.484 1.00 62.78 96 ALA A N 1
ATOM 704 C CA . ALA A 1 96 ? -9.184 -3.953 22.465 1.00 62.78 96 ALA A CA 1
ATOM 705 C C . ALA A 1 96 ? -9.818 -3.072 21.368 1.00 62.78 96 ALA A C 1
ATOM 707 O O . ALA A 1 96 ? -10.054 -1.892 21.594 1.00 62.78 96 ALA A O 1
ATOM 708 N N . GLU A 1 97 ? -10.135 -3.628 20.198 1.00 66.94 97 GLU A N 1
ATOM 709 C CA . GLU A 1 97 ? -10.777 -2.886 19.105 1.00 66.94 97 GLU A CA 1
ATOM 710 C C . GLU A 1 97 ? -12.284 -2.727 19.303 1.00 66.94 97 GLU A C 1
ATOM 712 O O . GLU A 1 97 ? -12.830 -1.683 18.965 1.00 66.94 97 GLU A O 1
ATOM 717 N N . LEU A 1 98 ? -12.946 -3.699 19.937 1.00 69.25 98 LEU A N 1
ATOM 718 C CA . LEU A 1 98 ? -14.338 -3.544 20.377 1.00 69.25 98 LEU A CA 1
ATOM 719 C C . LEU A 1 98 ? -14.478 -2.387 21.376 1.00 69.25 98 LEU A C 1
ATOM 721 O O . LEU A 1 98 ? -15.317 -1.512 21.183 1.00 69.25 98 LEU A O 1
ATOM 725 N N . ALA A 1 99 ? -13.599 -2.327 22.382 1.00 71.38 99 ALA A N 1
ATOM 726 C CA . ALA A 1 99 ? -13.609 -1.258 23.381 1.00 71.38 99 ALA A CA 1
ATOM 727 C C . ALA A 1 99 ? -13.375 0.137 22.765 1.00 71.38 99 ALA A C 1
ATOM 729 O O . ALA A 1 99 ? -13.989 1.119 23.183 1.00 71.38 99 ALA A O 1
ATOM 730 N N . LEU A 1 100 ? -12.511 0.233 21.749 1.00 72.00 100 LEU A N 1
ATOM 731 C CA . LEU A 1 100 ? -12.270 1.479 21.016 1.00 72.00 100 LEU A CA 1
ATOM 732 C C . LEU A 1 100 ? -13.469 1.878 20.146 1.00 72.00 100 LEU A C 1
ATOM 734 O O . LEU A 1 100 ? -13.792 3.065 20.081 1.00 72.00 100 LEU A O 1
ATOM 738 N N . LYS A 1 101 ? -14.154 0.908 19.530 1.00 74.06 101 LYS A N 1
ATOM 739 C CA . LYS A 1 101 ? -15.348 1.162 18.715 1.00 74.06 101 LYS A CA 1
ATOM 740 C C . LYS A 1 101 ? -16.489 1.710 19.570 1.00 74.06 101 LYS A C 1
ATOM 742 O O . LYS A 1 101 ? -17.046 2.752 19.242 1.00 74.06 101 LYS A O 1
ATOM 747 N N . GLU A 1 102 ? -16.742 1.089 20.721 1.00 77.25 102 GLU A N 1
ATOM 748 C CA . GLU A 1 102 ? -17.749 1.560 21.678 1.00 77.25 102 GLU A CA 1
ATOM 749 C C . GLU A 1 102 ? -17.419 2.945 22.258 1.00 77.25 102 GLU A C 1
ATOM 751 O O . GLU A 1 102 ? -18.317 3.715 22.596 1.00 77.25 102 GLU A O 1
ATOM 756 N N . ARG A 1 103 ? -16.133 3.279 22.428 1.00 77.19 103 ARG A N 1
ATOM 757 C CA . ARG A 1 103 ? -15.714 4.611 22.895 1.00 77.19 103 ARG A CA 1
ATOM 758 C C . ARG A 1 103 ? -15.926 5.673 21.814 1.00 77.19 103 ARG A C 1
ATOM 760 O O . ARG A 1 103 ? -16.362 6.772 22.138 1.00 77.19 103 ARG A O 1
ATOM 767 N N . GLY A 1 104 ? -15.656 5.338 20.551 1.00 76.31 104 GLY A N 1
ATOM 768 C CA . GLY A 1 104 ? -15.944 6.204 19.407 1.00 76.31 104 GLY A CA 1
ATOM 769 C C . GLY A 1 104 ? -17.442 6.462 19.232 1.00 76.31 104 GLY A C 1
ATOM 770 O O . GLY A 1 104 ? -17.850 7.613 19.113 1.00 76.31 104 GLY A O 1
ATOM 771 N N . GLU A 1 105 ? -18.267 5.414 19.299 1.00 80.94 105 GLU A N 1
ATOM 772 C CA . GLU A 1 105 ? -19.731 5.528 19.200 1.00 80.94 105 GLU A CA 1
ATOM 773 C C . GLU A 1 105 ? -20.326 6.374 20.338 1.00 80.94 105 GLU A C 1
ATOM 775 O O . GLU A 1 105 ? -21.209 7.192 20.086 1.00 80.94 105 GLU A O 1
ATOM 780 N N . ARG A 1 106 ? -19.799 6.259 21.568 1.00 79.19 106 ARG A N 1
ATOM 781 C CA . ARG A 1 106 ? -20.210 7.105 22.706 1.00 79.19 106 ARG A CA 1
ATOM 782 C C . ARG A 1 106 ? -19.925 8.592 22.482 1.00 79.19 106 ARG A C 1
ATOM 784 O O . ARG A 1 106 ? -20.816 9.403 22.697 1.00 79.19 106 ARG A O 1
ATOM 791 N N . ILE A 1 107 ? -18.732 8.943 22.001 1.00 82.00 107 ILE A N 1
ATOM 792 C CA . ILE A 1 107 ? -18.359 10.345 21.734 1.00 82.00 107 ILE A CA 1
ATOM 793 C C . ILE A 1 107 ? -19.231 10.942 20.621 1.00 82.00 107 ILE A C 1
ATOM 795 O O . ILE A 1 107 ? -19.645 12.095 20.708 1.00 82.00 107 ILE A O 1
ATOM 799 N N . VAL A 1 108 ? -19.532 10.164 19.574 1.00 82.75 108 VAL A N 1
ATOM 800 C CA . VAL A 1 108 ? -20.418 10.612 18.487 1.00 82.75 108 VAL A CA 1
ATOM 801 C C . VAL A 1 108 ? -21.845 10.819 18.994 1.00 82.75 108 VAL A C 1
ATOM 803 O O . VAL A 1 108 ? -22.466 11.823 18.652 1.00 82.75 108 VAL A O 1
ATOM 806 N N . ALA A 1 109 ? -22.350 9.911 19.834 1.00 82.31 109 ALA A N 1
ATOM 807 C CA . ALA A 1 109 ? -23.666 10.054 20.449 1.00 82.31 109 ALA A CA 1
ATOM 808 C C . ALA A 1 109 ? -23.748 11.315 21.329 1.00 82.31 109 ALA A C 1
ATOM 810 O O . ALA A 1 109 ? -24.697 12.085 21.188 1.00 82.31 109 ALA A O 1
ATOM 811 N N . GLU A 1 110 ? -22.735 11.572 22.163 1.00 82.94 110 GLU A N 1
ATOM 812 C CA . GLU A 1 110 ? -22.643 12.795 22.976 1.00 82.94 110 GLU A CA 1
ATOM 813 C C . GLU A 1 110 ? -22.572 14.064 22.113 1.00 82.94 110 GLU A C 1
ATOM 815 O O . GLU A 1 110 ? -23.272 15.031 22.395 1.00 82.94 110 GLU A O 1
ATOM 820 N N . ALA A 1 111 ? -21.792 14.057 21.027 1.00 80.56 111 ALA A N 1
ATOM 821 C CA . ALA A 1 111 ? -21.687 15.196 20.114 1.00 80.56 111 ALA A CA 1
ATOM 822 C C . ALA A 1 111 ? -22.981 15.470 19.327 1.00 80.56 111 ALA A C 1
ATOM 824 O O . ALA A 1 111 ? -23.243 16.614 18.979 1.00 80.56 111 ALA A O 1
ATOM 825 N N . SER A 1 112 ? -23.782 14.439 19.037 1.00 78.25 112 SER A N 1
ATOM 826 C CA . SER A 1 112 ? -25.074 14.582 18.344 1.00 78.25 112 SER A CA 1
ATOM 827 C C . SER A 1 112 ? -26.222 15.052 19.244 1.00 78.25 112 SER A C 1
ATOM 829 O O . SER A 1 112 ? -27.285 15.408 18.741 1.00 78.25 112 SER A O 1
ATOM 831 N N . ALA A 1 113 ? -26.022 15.012 20.564 1.00 79.88 113 ALA A N 1
ATOM 832 C CA . ALA A 1 113 ? -26.998 15.429 21.567 1.00 79.88 113 ALA A CA 1
ATOM 833 C C . ALA A 1 113 ? -26.824 16.896 22.020 1.00 79.88 113 ALA A C 1
ATOM 835 O O . ALA A 1 113 ? -27.628 17.370 22.825 1.00 79.88 113 ALA A O 1
ATOM 836 N N . LEU A 1 114 ? -25.788 17.587 21.525 1.00 69.25 114 LEU A N 1
ATOM 837 C CA . LEU A 1 114 ? -25.515 19.019 21.711 1.00 69.25 114 LEU A CA 1
ATOM 838 C C . LEU A 1 114 ? -26.025 19.833 20.516 1.00 69.25 114 LEU A C 1
ATOM 840 O O . LEU A 1 114 ? -26.475 20.975 20.758 1.00 69.25 114 LEU A O 1
#

Radius of gyration: 20.08 Å; chains: 1; bounding box: 51×35×51 Å